Protein AF-A0A285N2H3-F1 (afdb_monomer)

Radius of gyration: 23.55 Å; Cα contacts (8 Å, |Δi|>4): 261; chains: 1; bounding box: 83×42×54 Å

Secondary structure (DSSP, 8-state):
----------------GGG--HHHHHHHHHHHHHHHHHHHHHHHHHHSEEEEEETTTEEETTTT---S-GGG---EEEEEEEEETTTEEEEEEPPEEEETTEEEEE-TT--TT-EEEEESS-TT-S-EEEEEEEEEETTEEEEEEE-HHHHHHTT-

Organism: Natronoarchaeum philippinense (NCBI:txid558529)

Sequence (156 aa):
MTTDDTLSENSANELDIEQLSAEQLETVRDKIETELEKRAQDADLTDSRTTDLVNDQWVNWRELSAHPNLKAVKPWILRVTGLHTKYGVDGEWLDKQQIDGDYHMDVSGLENGDVIKVSGASHANRKHRYYRVTAVGNGRLYHEKISESEAIEAVD

Nearest PDB structures (foldseek):
  4i86-assembly2_B  TM=3.807E-01  e=9.087E-01  Komagataeibacter xylinus
  9fp0-assembly1_A  TM=4.831E-01  e=2.440E+00  Escherichia coli
  9g93-assembly1_A  TM=4.434E-01  e=3.078E+00  Bacillus anthracis str. '34F2 (NMRC)'

pLDDT: mean 83.59, std 13.88, range [38.69, 96.88]

Solvent-accessible sur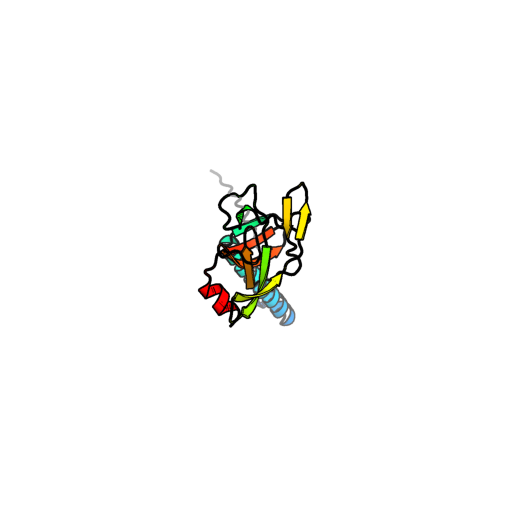face area (backbone atoms only — not comparable to full-atom values): 9074 Å² total; per-residue (Å²): 140,82,87,84,88,79,84,78,75,78,78,73,86,77,78,65,70,90,78,51,50,74,70,54,48,50,53,50,48,53,51,48,52,53,52,50,53,50,50,52,52,53,54,59,52,69,78,35,46,76,43,65,35,50,90,68,33,27,36,68,47,50,83,68,28,55,43,93,53,54,93,71,44,42,66,32,45,29,41,52,72,30,74,25,97,90,71,63,54,33,63,48,72,50,55,76,48,78,56,97,90,42,64,26,34,51,47,78,89,56,49,64,69,42,34,36,40,28,13,16,67,36,85,85,44,87,53,51,38,37,31,34,29,65,39,66,54,95,45,29,41,30,29,43,82,49,50,70,66,60,57,48,66,75,46,110

Foldseek 3Di:
DDDDDDPPDPDDDDDPPVPDDPVRVVVVVVVVVVVVVVVVLVVVLVVWDKFFADVLWKGQCLVVELDPDSVQWPKWKFFFQAQDPPQGTDGDTFDWDADPNGIIGTCPPPAAQTKMWIYTHDPNDPGIWIWGFSHRDPRMTTIDTDDSVVSNVSND

Structure (mmCIF, N/CA/C/O backbone):
data_AF-A0A285N2H3-F1
#
_entry.id   AF-A0A285N2H3-F1
#
loop_
_atom_site.group_PDB
_atom_site.id
_atom_site.type_symbol
_atom_site.label_atom_id
_atom_site.label_alt_id
_atom_site.label_comp_id
_atom_site.label_asym_id
_atom_site.label_entity_id
_atom_site.label_seq_id
_atom_site.pdbx_PDB_ins_code
_atom_site.Cartn_x
_atom_site.Cartn_y
_atom_site.Cartn_z
_atom_site.occupancy
_atom_site.B_iso_or_equiv
_atom_site.auth_seq_id
_atom_site.auth_comp_id
_atom_site.auth_asym_id
_atom_site.auth_atom_id
_atom_site.pdbx_PDB_model_num
ATOM 1 N N . MET A 1 1 ? -58.943 31.005 7.278 1.00 45.72 1 MET A N 1
ATOM 2 C CA . MET A 1 1 ? -59.569 30.065 8.234 1.00 45.72 1 MET A CA 1
ATOM 3 C C . MET A 1 1 ? -59.851 28.811 7.430 1.00 45.72 1 MET A C 1
ATOM 5 O O . MET A 1 1 ? -60.592 28.932 6.471 1.00 45.72 1 MET A O 1
ATOM 9 N N . THR A 1 2 ? -59.204 27.670 7.620 1.00 38.69 2 THR A N 1
ATOM 10 C CA . THR A 1 2 ? -58.602 27.052 8.813 1.00 38.69 2 THR A CA 1
ATOM 11 C C . THR A 1 2 ? -57.381 26.213 8.410 1.00 38.69 2 THR A C 1
ATOM 13 O O . THR A 1 2 ? -57.258 25.801 7.262 1.00 38.69 2 THR A O 1
ATOM 16 N N . THR A 1 3 ? -56.481 26.050 9.373 1.00 53.19 3 THR A N 1
ATOM 17 C CA . THR A 1 3 ? -55.250 25.247 9.400 1.00 53.19 3 THR A CA 1
ATOM 18 C C . THR A 1 3 ? -55.491 23.767 9.113 1.00 53.19 3 THR A C 1
ATOM 20 O O . THR A 1 3 ? -56.522 23.251 9.533 1.00 53.19 3 THR A O 1
ATOM 23 N N . ASP A 1 4 ? -54.509 23.082 8.525 1.00 43.06 4 ASP A N 1
ATOM 24 C CA . ASP A 1 4 ? -53.976 21.885 9.185 1.00 43.06 4 ASP A CA 1
ATOM 25 C C . ASP A 1 4 ? -52.555 21.571 8.701 1.00 43.06 4 ASP A C 1
ATOM 27 O O . ASP A 1 4 ? -52.319 21.207 7.547 1.00 43.06 4 ASP A O 1
ATOM 31 N N . ASP A 1 5 ? -51.618 21.785 9.622 1.00 52.50 5 ASP A N 1
ATOM 32 C CA . ASP A 1 5 ? -50.250 21.290 9.597 1.00 52.50 5 ASP A CA 1
ATOM 33 C C . ASP A 1 5 ? -50.272 19.774 9.798 1.00 52.50 5 ASP A C 1
ATOM 35 O O . ASP A 1 5 ? -50.824 19.272 10.772 1.00 52.50 5 ASP A O 1
ATOM 39 N N . THR A 1 6 ? -49.590 19.035 8.931 1.00 49.50 6 THR A N 1
ATOM 40 C CA . THR A 1 6 ? -49.102 17.691 9.268 1.00 49.50 6 THR A CA 1
ATOM 41 C C . THR A 1 6 ? -47.627 17.609 8.906 1.00 49.50 6 THR A C 1
ATOM 43 O O . THR A 1 6 ? -47.220 17.007 7.915 1.00 49.50 6 THR A O 1
ATOM 46 N N . LEU A 1 7 ? -46.804 18.238 9.747 1.00 46.38 7 LEU A N 1
ATOM 47 C CA . LEU A 1 7 ? -45.419 17.825 9.932 1.00 46.38 7 LEU A CA 1
ATOM 48 C C . LEU A 1 7 ? -45.451 16.473 10.653 1.00 46.38 7 LEU A C 1
ATOM 50 O O . LEU A 1 7 ? -45.506 16.398 11.875 1.00 46.38 7 LEU A O 1
ATOM 54 N N . SER A 1 8 ? -45.472 15.393 9.875 1.00 43.09 8 SER A N 1
ATOM 55 C CA . SER A 1 8 ? -45.113 14.067 10.371 1.00 43.09 8 SER A CA 1
ATOM 56 C C . SER A 1 8 ? -43.606 14.061 10.600 1.00 43.09 8 SER A C 1
ATOM 58 O O . SER A 1 8 ? -42.830 13.725 9.704 1.00 43.09 8 SER A O 1
ATOM 60 N N . GLU A 1 9 ? -43.193 14.477 11.792 1.00 44.62 9 GLU A N 1
ATOM 61 C CA . GLU A 1 9 ? -41.852 14.227 12.301 1.00 44.62 9 GLU A CA 1
ATOM 62 C C . GLU A 1 9 ? -41.646 12.709 12.356 1.00 44.62 9 GLU A C 1
ATOM 64 O O . GLU A 1 9 ? -42.309 11.991 13.102 1.00 44.62 9 GLU A O 1
ATOM 69 N N . ASN A 1 10 ? -40.751 12.202 11.509 1.00 42.00 10 ASN A N 1
ATOM 70 C CA . ASN A 1 10 ? -40.233 10.850 11.653 1.00 42.00 10 ASN A CA 1
ATOM 71 C C . ASN A 1 10 ? -39.504 10.788 12.997 1.00 42.00 10 ASN A C 1
ATOM 73 O O . ASN A 1 10 ? -38.390 11.299 13.111 1.00 42.00 10 ASN A O 1
ATOM 77 N N . SER A 1 11 ? -40.138 10.188 14.005 1.00 42.81 11 SER A N 1
ATOM 78 C CA . SER A 1 11 ? -39.508 9.874 15.282 1.00 42.81 11 SER A CA 1
ATOM 79 C C . SER A 1 11 ? -38.261 9.032 15.025 1.00 42.81 11 SER A C 1
ATOM 81 O O . SER A 1 11 ? -38.340 7.846 14.701 1.00 42.81 11 SER A O 1
ATOM 83 N N . ALA A 1 12 ? -37.095 9.659 15.150 1.00 48.81 12 ALA A N 1
ATOM 84 C CA . ALA A 1 12 ? -35.869 8.937 15.416 1.00 48.81 12 ALA A CA 1
ATOM 85 C C . ALA A 1 12 ? -36.079 8.185 16.739 1.00 48.81 12 ALA A C 1
ATOM 87 O O . ALA A 1 12 ? -36.486 8.792 17.725 1.00 48.81 12 ALA A O 1
ATOM 88 N N . ASN A 1 13 ? -35.872 6.868 16.740 1.00 53.59 13 ASN A N 1
ATOM 89 C CA . ASN A 1 13 ? -35.906 6.042 17.947 1.00 53.59 13 ASN A CA 1
ATOM 90 C C . ASN A 1 13 ? -34.927 6.610 18.992 1.00 53.59 13 ASN A C 1
ATOM 92 O O . ASN A 1 13 ? -33.727 6.344 18.913 1.00 53.59 13 ASN A O 1
ATOM 96 N N . GLU A 1 14 ? -35.420 7.375 19.964 1.00 57.88 14 GLU A N 1
ATOM 97 C CA . GLU A 1 14 ? -34.670 7.696 21.176 1.00 57.88 14 GLU A CA 1
ATOM 98 C C . GLU A 1 14 ? -34.545 6.413 22.005 1.00 57.88 14 GLU A C 1
ATOM 100 O O . GLU A 1 14 ? -35.534 5.831 22.449 1.00 57.88 14 GLU A O 1
ATOM 105 N N . LEU A 1 15 ? -33.315 5.925 22.162 1.00 64.00 15 LEU A N 1
ATOM 106 C CA . LEU A 1 15 ? -33.006 4.862 23.112 1.00 64.00 15 LEU A CA 1
ATOM 107 C C . LEU A 1 15 ? -33.131 5.444 24.523 1.00 64.00 15 LEU A C 1
ATOM 109 O O . LEU A 1 15 ? -32.337 6.304 24.899 1.00 64.00 15 LEU A O 1
ATOM 113 N N . ASP A 1 16 ? -34.105 4.973 25.301 1.00 76.94 16 ASP A N 1
ATOM 114 C CA . ASP A 1 16 ? -34.243 5.343 26.711 1.00 76.94 16 ASP A CA 1
ATOM 115 C C . ASP A 1 16 ? -33.212 4.574 27.554 1.00 76.94 16 ASP A C 1
ATOM 117 O O . ASP A 1 16 ? -33.426 3.437 27.984 1.00 76.94 16 ASP A O 1
ATOM 121 N N . ILE A 1 17 ? -32.037 5.188 27.716 1.00 66.94 17 ILE A N 1
ATOM 122 C CA . ILE A 1 17 ? -30.847 4.597 28.346 1.00 66.94 17 ILE A CA 1
ATOM 123 C C . ILE A 1 17 ? -31.125 4.190 29.802 1.00 66.94 17 ILE A C 1
ATOM 125 O O . ILE A 1 17 ? -30.538 3.222 30.285 1.00 66.94 17 ILE A O 1
ATOM 129 N N . GLU A 1 18 ? -32.046 4.873 30.490 1.00 72.81 18 GLU A N 1
ATOM 130 C CA . GLU A 1 18 ? -32.373 4.609 31.897 1.00 72.81 18 GLU A CA 1
ATOM 131 C C . GLU A 1 18 ? -33.131 3.286 32.106 1.00 72.81 18 GLU A C 1
ATOM 133 O O . GLU A 1 18 ? -33.153 2.757 33.218 1.00 72.81 18 GLU A O 1
ATOM 138 N N . GLN A 1 19 ? -33.719 2.719 31.046 1.00 76.88 19 GLN A N 1
ATOM 139 C CA . GLN A 1 19 ? -34.472 1.460 31.096 1.00 76.88 19 GLN A CA 1
ATOM 140 C C . GLN A 1 19 ? -33.661 0.236 30.651 1.00 76.88 19 GLN A C 1
ATOM 142 O O . GLN A 1 19 ? -34.160 -0.892 30.712 1.00 76.88 19 GLN A O 1
ATOM 147 N N . LEU A 1 20 ? -32.425 0.433 30.187 1.00 78.31 20 LEU A N 1
ATOM 148 C CA . LEU A 1 20 ? -31.584 -0.651 29.694 1.00 78.31 20 LEU A CA 1
ATOM 149 C C . LEU A 1 20 ? -30.947 -1.427 30.852 1.00 78.31 20 LEU A C 1
ATOM 151 O O . LEU A 1 20 ? -30.440 -0.859 31.820 1.00 78.31 20 LEU A O 1
ATOM 155 N N . SER A 1 21 ? -30.937 -2.755 30.736 1.00 85.44 21 SER A N 1
ATOM 156 C CA . SER A 1 21 ? -30.174 -3.610 31.644 1.00 85.44 21 SER A CA 1
ATOM 157 C C . SER A 1 21 ? -28.666 -3.403 31.454 1.00 85.44 21 SER A C 1
ATOM 159 O O . SER A 1 21 ? -28.216 -2.930 30.410 1.00 85.44 21 SER A O 1
ATOM 161 N N . ALA A 1 22 ? -27.860 -3.811 32.438 1.00 81.81 22 ALA A N 1
ATOM 162 C CA . ALA A 1 22 ? -26.399 -3.731 32.342 1.00 81.81 22 ALA A CA 1
ATOM 163 C C . ALA A 1 22 ? -25.841 -4.439 31.088 1.00 81.81 22 ALA A C 1
ATOM 165 O O . ALA A 1 22 ? -24.963 -3.902 30.424 1.00 81.81 22 ALA A O 1
ATOM 166 N N . GLU A 1 23 ? -26.409 -5.590 30.719 1.00 83.62 23 GLU A N 1
ATOM 167 C CA . GLU A 1 23 ? -26.030 -6.361 29.523 1.00 83.62 23 GLU A CA 1
ATOM 168 C C . GLU A 1 23 ? -26.417 -5.643 28.216 1.00 83.62 23 GLU A C 1
ATOM 170 O O . GLU A 1 23 ? -25.679 -5.653 27.229 1.00 83.62 23 GLU A O 1
ATOM 175 N N . GLN A 1 24 ? -27.568 -4.962 28.204 1.00 82.38 24 GLN A N 1
ATOM 176 C CA . GLN A 1 24 ? -27.987 -4.154 27.058 1.00 82.38 24 GLN A CA 1
ATOM 177 C C . GLN A 1 24 ? -27.126 -2.896 26.913 1.00 82.38 24 GLN A C 1
ATOM 179 O O . GLN A 1 24 ? -26.795 -2.523 25.790 1.00 82.38 24 GLN A O 1
ATOM 184 N N . LEU A 1 25 ? -26.739 -2.265 28.025 1.00 85.06 25 LEU A N 1
ATOM 185 C CA . LEU A 1 25 ? -25.818 -1.127 28.034 1.00 85.06 25 LEU A CA 1
ATOM 186 C C . LEU A 1 25 ? -24.429 -1.521 27.529 1.00 85.06 25 LEU A C 1
ATOM 188 O O . LEU A 1 25 ? -23.854 -0.785 26.734 1.00 85.06 25 LEU A O 1
ATOM 192 N N . GLU A 1 26 ? -23.921 -2.686 27.934 1.00 84.56 26 GLU A N 1
ATOM 193 C CA . GLU A 1 26 ? -22.665 -3.250 27.423 1.00 84.56 26 GLU A CA 1
ATOM 194 C C . GLU A 1 26 ? -22.754 -3.502 25.912 1.00 84.56 26 GLU A C 1
ATOM 196 O O . GLU A 1 26 ? -21.944 -2.990 25.148 1.00 84.56 26 GLU A O 1
ATOM 201 N N . THR A 1 27 ? -23.836 -4.132 25.446 1.00 86.06 27 THR A N 1
ATOM 202 C CA . THR A 1 27 ? -24.068 -4.348 24.007 1.00 86.06 27 THR A CA 1
ATOM 203 C C . THR A 1 27 ? -24.151 -3.036 23.214 1.00 86.06 27 THR A C 1
ATOM 205 O O . THR A 1 27 ? -23.670 -2.948 22.083 1.00 86.06 27 THR A O 1
ATOM 208 N N . VAL A 1 28 ? -24.822 -2.014 23.756 1.00 85.19 28 VAL A N 1
ATOM 209 C CA . VAL A 1 28 ? -24.933 -0.696 23.112 1.00 85.19 28 VAL A CA 1
ATOM 210 C C . VAL A 1 28 ? -23.573 -0.006 23.084 1.00 85.19 28 VAL A C 1
ATOM 212 O O . VAL A 1 28 ? -23.218 0.569 22.057 1.00 85.19 28 VAL A O 1
ATOM 215 N N . ARG A 1 29 ? -22.798 -0.102 24.167 1.00 86.25 29 ARG A N 1
ATOM 216 C CA . ARG A 1 29 ? -21.433 0.416 24.236 1.00 86.25 29 ARG A CA 1
ATOM 217 C C . ARG A 1 29 ? -20.539 -0.230 23.181 1.00 86.25 29 ARG A C 1
ATOM 219 O O . ARG A 1 29 ? -19.943 0.509 22.406 1.00 86.25 29 ARG A O 1
ATOM 226 N N . ASP A 1 30 ? -20.514 -1.556 23.088 1.00 87.44 30 ASP A N 1
ATOM 227 C CA . ASP A 1 30 ? -19.688 -2.279 22.111 1.00 87.44 30 ASP A CA 1
ATOM 228 C C . ASP A 1 30 ? -20.046 -1.889 20.671 1.00 87.44 30 ASP A C 1
ATOM 230 O O . ASP A 1 30 ? -19.175 -1.687 19.824 1.00 87.44 30 ASP A O 1
ATOM 234 N N . LYS A 1 31 ? -21.344 -1.718 20.385 1.00 86.38 31 LYS A N 1
ATOM 235 C CA . LYS A 1 31 ? -21.816 -1.233 19.079 1.00 86.38 31 LYS A CA 1
ATOM 236 C C . LYS A 1 31 ? -21.371 0.197 18.793 1.00 86.38 31 LYS A C 1
ATOM 238 O O . LYS A 1 31 ? -21.019 0.489 17.655 1.00 86.38 31 LYS A O 1
ATOM 243 N N . ILE A 1 32 ? -21.416 1.080 19.791 1.00 85.56 32 ILE A N 1
ATOM 244 C CA . ILE A 1 32 ? -20.940 2.461 19.657 1.00 85.56 32 ILE A CA 1
ATOM 245 C C . ILE A 1 32 ? -19.430 2.472 19.424 1.00 85.56 32 ILE A C 1
ATOM 247 O O . ILE A 1 32 ? -18.990 3.152 18.506 1.00 85.56 32 ILE A O 1
ATOM 251 N N . GLU A 1 33 ? -18.652 1.719 20.205 1.00 87.12 33 GLU A N 1
ATOM 252 C CA . GLU A 1 33 ? -17.198 1.608 20.036 1.00 87.12 33 GLU A CA 1
ATOM 253 C C . GLU A 1 33 ? -16.861 1.087 18.629 1.00 87.12 33 GLU A C 1
ATOM 255 O O . GLU A 1 33 ? -16.139 1.758 17.896 1.00 87.12 33 GLU A O 1
ATOM 260 N N . THR A 1 34 ? -17.506 0.004 18.183 1.00 83.56 34 THR A N 1
ATOM 261 C CA . THR A 1 34 ? -17.337 -0.545 16.823 1.00 83.56 34 THR A CA 1
ATOM 262 C C . THR A 1 34 ? -17.687 0.475 15.729 1.00 83.56 34 THR A C 1
ATOM 264 O O . THR A 1 34 ? -16.978 0.611 14.734 1.00 83.56 34 THR A O 1
ATOM 267 N N . GLU A 1 35 ? -18.796 1.203 15.877 1.00 81.50 35 GLU A N 1
ATOM 268 C CA . GLU A 1 35 ? -19.222 2.217 14.903 1.00 81.50 35 GLU A CA 1
ATOM 269 C C . GLU A 1 35 ? -18.284 3.435 14.900 1.00 81.50 35 GLU A C 1
ATOM 271 O O . GLU A 1 35 ? -18.029 4.011 13.842 1.00 81.50 35 GLU A O 1
ATOM 276 N N . LEU A 1 36 ? -17.746 3.831 16.057 1.00 82.06 36 LEU A N 1
ATOM 277 C CA . LEU A 1 36 ? -16.754 4.901 16.160 1.00 82.06 36 LEU A CA 1
ATOM 278 C C . LEU A 1 36 ? -15.426 4.499 15.515 1.00 82.06 36 LEU A C 1
ATOM 280 O O . LEU A 1 36 ? -14.875 5.291 14.752 1.00 82.06 36 LEU A O 1
ATOM 284 N N . GLU A 1 37 ? -14.944 3.282 15.766 1.00 78.19 37 GLU A N 1
ATOM 285 C CA . GLU A 1 37 ? -13.752 2.726 15.114 1.00 78.19 37 GLU A CA 1
ATOM 286 C C . GLU A 1 37 ? -13.923 2.684 13.597 1.00 78.19 37 GLU A C 1
ATOM 288 O O . GLU A 1 37 ? -13.060 3.155 12.856 1.00 78.19 37 GLU A O 1
ATOM 293 N N . LYS A 1 38 ? -15.082 2.215 13.124 1.00 72.50 38 LYS A N 1
ATOM 294 C CA . LYS A 1 38 ? -15.408 2.199 11.698 1.00 72.50 38 LYS A CA 1
ATOM 295 C C . LYS A 1 38 ? -15.403 3.601 11.090 1.00 72.50 38 LYS A C 1
ATOM 297 O O . LYS A 1 38 ? -14.847 3.796 10.017 1.00 72.50 38 LYS A O 1
ATOM 302 N N . ARG A 1 39 ? -15.990 4.593 11.768 1.00 72.50 39 ARG A N 1
ATOM 303 C CA . ARG A 1 39 ? -15.992 5.988 11.293 1.00 72.50 39 ARG A CA 1
ATOM 304 C C . ARG A 1 39 ? -14.599 6.601 11.264 1.00 72.50 39 ARG A C 1
ATOM 306 O O . ARG A 1 39 ? -14.315 7.373 10.354 1.00 72.50 39 ARG A O 1
ATOM 313 N N . ALA A 1 40 ? -13.759 6.287 12.248 1.00 68.69 40 ALA A N 1
ATOM 314 C CA . ALA A 1 40 ? -12.365 6.717 12.254 1.00 68.69 40 ALA A CA 1
ATOM 315 C C . ALA A 1 40 ? -11.611 6.109 11.063 1.00 68.69 40 ALA A C 1
ATOM 317 O O . ALA A 1 40 ? -10.982 6.839 10.303 1.00 68.69 40 ALA A O 1
ATOM 318 N N . GLN A 1 41 ? -11.779 4.804 10.829 1.00 69.38 41 GLN A N 1
ATOM 319 C CA . GLN A 1 41 ? -11.211 4.125 9.668 1.00 69.38 41 GLN A CA 1
ATOM 320 C C . GLN A 1 41 ? -11.710 4.735 8.349 1.00 69.38 41 GLN A C 1
ATOM 322 O O . GLN A 1 41 ? -10.907 5.039 7.474 1.00 69.38 41 GLN A O 1
ATOM 327 N N . ASP A 1 42 ? -13.015 4.967 8.199 1.00 68.38 42 ASP A N 1
ATOM 328 C CA . ASP A 1 42 ? -13.589 5.577 6.995 1.00 68.38 42 ASP A CA 1
ATOM 329 C C . ASP A 1 42 ? -13.026 6.989 6.742 1.00 68.38 42 ASP A C 1
ATOM 331 O O . ASP A 1 42 ? -12.778 7.348 5.588 1.00 68.38 42 ASP A O 1
ATOM 335 N N . ALA A 1 43 ? -12.778 7.769 7.803 1.00 62.72 43 ALA A N 1
ATOM 336 C CA . ALA A 1 43 ? -12.153 9.087 7.712 1.00 62.72 43 ALA A CA 1
AT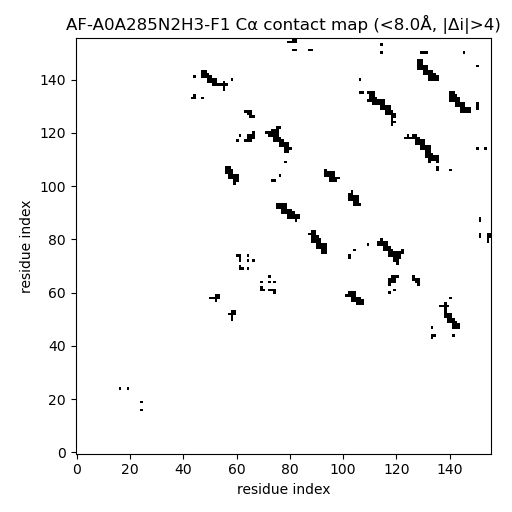OM 337 C C . ALA A 1 43 ? -10.696 9.005 7.212 1.00 62.72 43 ALA A C 1
ATOM 339 O O . ALA A 1 43 ? -10.323 9.728 6.284 1.00 62.72 43 ALA A O 1
ATOM 340 N N . ASP A 1 44 ? -9.899 8.074 7.740 1.00 64.50 44 ASP A N 1
ATOM 341 C CA . ASP A 1 44 ? -8.519 7.842 7.284 1.00 64.50 44 ASP A CA 1
ATOM 342 C C . ASP A 1 44 ? -8.471 7.364 5.817 1.00 64.50 44 ASP A C 1
ATOM 344 O O . ASP A 1 44 ? -7.567 7.703 5.039 1.00 64.50 44 ASP A O 1
ATOM 348 N N . LEU A 1 45 ? -9.482 6.601 5.388 1.00 72.25 45 LEU A N 1
ATOM 349 C CA . LEU A 1 45 ? -9.609 6.147 4.004 1.00 72.25 45 LEU A CA 1
ATOM 350 C C . LEU A 1 45 ? -10.029 7.266 3.043 1.00 72.25 45 LEU A C 1
ATOM 352 O O . LEU A 1 45 ? -9.647 7.204 1.872 1.00 72.25 45 LEU A O 1
ATOM 356 N N . THR A 1 46 ? -10.769 8.287 3.492 1.00 65.25 46 THR A N 1
ATOM 357 C CA . THR A 1 46 ? -11.145 9.426 2.631 1.00 65.25 46 THR A CA 1
ATOM 358 C C . THR A 1 46 ? -9.956 10.263 2.167 1.00 65.25 46 THR A C 1
ATOM 360 O O . THR A 1 46 ? -9.990 10.774 1.046 1.00 65.25 46 THR A O 1
ATOM 363 N N . ASP A 1 47 ? -8.900 10.358 2.974 1.00 65.69 47 ASP A N 1
ATOM 364 C CA . ASP A 1 47 ? -7.678 11.091 2.614 1.00 65.69 47 ASP A CA 1
ATOM 365 C C . ASP A 1 47 ? -6.656 10.214 1.866 1.00 65.69 47 ASP A C 1
ATOM 367 O O . ASP A 1 47 ? -5.702 10.711 1.254 1.00 65.69 47 ASP A O 1
ATOM 371 N N . SER A 1 48 ? -6.878 8.897 1.857 1.00 78.75 48 SER A N 1
ATOM 372 C CA . SER A 1 48 ? -6.019 7.925 1.188 1.00 78.75 48 SER A CA 1
ATOM 373 C C . SER A 1 48 ? -6.229 7.912 -0.328 1.00 78.75 48 SER A C 1
ATOM 375 O O . SER A 1 48 ? -7.328 8.080 -0.863 1.00 78.75 48 SER A O 1
ATOM 377 N N . ARG A 1 49 ? -5.151 7.641 -1.068 1.00 87.31 49 ARG A N 1
ATOM 378 C CA . ARG A 1 49 ? -5.249 7.338 -2.500 1.00 87.31 49 ARG A CA 1
ATOM 379 C C . ARG A 1 49 ? -5.749 5.913 -2.673 1.00 87.31 49 ARG A C 1
ATOM 381 O O . ARG A 1 49 ? -5.486 5.048 -1.845 1.00 87.31 49 ARG A O 1
ATOM 388 N N . THR A 1 50 ? -6.430 5.661 -3.785 1.00 90.88 50 THR A N 1
ATOM 389 C CA . THR A 1 50 ? -6.954 4.332 -4.107 1.00 90.88 50 THR A CA 1
ATOM 390 C C . THR A 1 50 ? -6.403 3.822 -5.426 1.00 90.88 50 THR A C 1
ATOM 392 O O . THR A 1 50 ? -6.098 4.599 -6.333 1.00 90.88 50 THR A O 1
ATOM 395 N N . THR A 1 51 ? -6.268 2.503 -5.510 1.00 91.38 51 THR A N 1
ATOM 396 C CA . THR A 1 51 ? -5.976 1.779 -6.745 1.00 91.38 51 THR A CA 1
ATOM 397 C C . T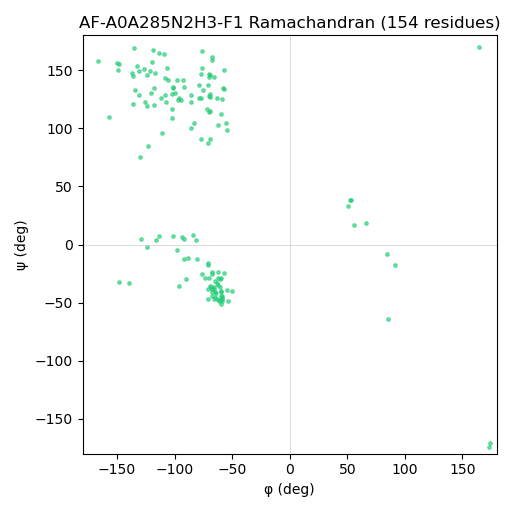HR A 1 51 ? -6.909 0.580 -6.827 1.00 91.38 51 THR A C 1
ATOM 399 O O . THR A 1 51 ? -7.052 -0.150 -5.846 1.00 91.38 51 THR A O 1
ATOM 402 N N . ASP A 1 52 ? -7.536 0.374 -7.981 1.00 93.44 52 ASP A N 1
ATOM 403 C CA . ASP A 1 52 ? -8.454 -0.746 -8.174 1.00 93.44 52 ASP A CA 1
ATOM 404 C C . ASP A 1 52 ? -7.704 -2.088 -8.215 1.00 93.44 52 ASP A C 1
ATOM 406 O O . ASP A 1 52 ? -6.587 -2.194 -8.738 1.00 93.44 52 ASP A O 1
ATOM 410 N N . LEU A 1 53 ? -8.345 -3.115 -7.658 1.00 93.81 53 LEU A N 1
ATOM 411 C CA . LEU A 1 53 ? -7.893 -4.499 -7.702 1.00 93.81 53 LEU A CA 1
ATOM 412 C C . LEU A 1 53 ? -8.512 -5.219 -8.898 1.00 93.81 53 LEU A C 1
ATOM 414 O O . LEU A 1 53 ? -9.694 -5.082 -9.207 1.00 93.81 53 LEU A O 1
ATOM 418 N N . VAL A 1 54 ? -7.713 -6.066 -9.530 1.00 93.50 54 VAL A N 1
ATOM 419 C CA . VAL A 1 54 ? -8.160 -7.069 -10.491 1.00 93.50 54 VAL A CA 1
ATOM 420 C C . VAL A 1 54 ? -8.368 -8.375 -9.730 1.00 93.50 54 VAL A C 1
ATOM 422 O O . VAL A 1 54 ? -7.457 -8.854 -9.052 1.00 93.50 54 VAL A O 1
ATOM 425 N N . ASN A 1 55 ? -9.572 -8.946 -9.833 1.00 91.50 55 ASN A N 1
ATOM 426 C CA . ASN A 1 55 ? -9.987 -10.148 -9.096 1.00 91.50 55 ASN A CA 1
ATOM 427 C C . ASN A 1 55 ? -9.759 -10.038 -7.574 1.00 91.50 55 ASN A C 1
ATOM 429 O O . ASN A 1 55 ? -9.301 -10.997 -6.962 1.00 91.50 55 ASN A O 1
ATOM 433 N N . ASP A 1 56 ? -10.001 -8.857 -6.993 1.00 91.56 56 ASP A N 1
ATOM 434 C CA . ASP A 1 56 ? -9.851 -8.571 -5.553 1.00 91.56 56 ASP A CA 1
ATOM 435 C C . ASP A 1 56 ? -8.461 -8.869 -4.953 1.00 91.56 56 ASP A C 1
ATOM 437 O O . ASP A 1 56 ? -8.305 -8.927 -3.737 1.00 91.56 56 ASP A O 1
ATOM 441 N N . GLN A 1 57 ? -7.435 -9.029 -5.794 1.00 94.56 57 GLN A N 1
ATOM 442 C CA . GLN A 1 57 ? -6.117 -9.512 -5.367 1.00 94.56 57 GLN A CA 1
ATOM 443 C C . GLN A 1 57 ? -4.957 -8.779 -6.046 1.00 94.56 57 GLN A C 1
ATOM 445 O O . GLN A 1 57 ? -3.899 -8.592 -5.452 1.00 94.56 57 GLN A O 1
ATOM 450 N N . TRP A 1 58 ? -5.128 -8.360 -7.299 1.00 95.19 58 TRP A N 1
ATOM 451 C CA . TRP A 1 58 ? -4.011 -7.950 -8.144 1.00 95.19 58 TRP A CA 1
ATOM 452 C C . TRP A 1 58 ? -4.041 -6.454 -8.435 1.00 95.19 58 TRP A C 1
ATOM 454 O O . TRP A 1 58 ? -5.008 -5.947 -8.992 1.00 95.19 58 TRP A O 1
ATOM 464 N N . VAL A 1 59 ? -2.953 -5.742 -8.151 1.00 94.12 59 VAL A N 1
ATOM 465 C CA . VAL A 1 59 ? -2.829 -4.310 -8.483 1.00 94.12 59 VAL A CA 1
ATOM 466 C C . VAL A 1 59 ? -1.973 -4.114 -9.728 1.00 94.12 59 VAL A C 1
ATOM 468 O O . VAL A 1 59 ? -0.886 -4.685 -9.840 1.00 94.12 59 VAL A O 1
ATOM 471 N N . ASN A 1 60 ? -2.411 -3.243 -10.642 1.00 91.19 60 ASN A N 1
ATOM 472 C CA . ASN A 1 60 ? -1.560 -2.730 -11.715 1.00 91.19 60 ASN A CA 1
ATOM 473 C C . ASN A 1 60 ? -0.716 -1.550 -11.206 1.00 91.19 60 ASN A C 1
ATOM 475 O O . ASN A 1 60 ? -1.184 -0.425 -11.052 1.00 91.19 60 ASN A O 1
ATOM 479 N N . TRP A 1 61 ? 0.571 -1.792 -10.971 1.00 86.06 61 TRP A N 1
ATOM 480 C CA . TRP A 1 61 ? 1.471 -0.819 -10.335 1.00 86.06 61 TRP A CA 1
ATOM 481 C C . TRP A 1 61 ? 2.076 0.208 -11.289 1.00 86.06 61 TRP A C 1
ATOM 483 O O . TRP A 1 61 ? 2.982 0.957 -10.905 1.00 86.06 61 TRP A O 1
ATOM 493 N N . ARG A 1 62 ? 1.627 0.240 -12.548 1.00 85.19 62 ARG A N 1
ATOM 494 C CA . ARG A 1 62 ? 2.178 1.134 -13.569 1.00 85.19 62 ARG A CA 1
ATOM 495 C C . ARG A 1 62 ? 2.177 2.586 -13.092 1.00 85.19 62 ARG A C 1
ATOM 497 O O . ARG A 1 62 ? 3.217 3.233 -13.158 1.00 85.19 62 ARG A O 1
ATOM 504 N N . GLU A 1 63 ? 1.059 3.074 -12.568 1.00 82.69 63 GLU A N 1
ATOM 505 C CA . GLU A 1 63 ? 0.884 4.485 -12.184 1.00 82.69 63 GLU A CA 1
ATOM 506 C C . GLU A 1 63 ? 1.595 4.858 -10.874 1.00 82.69 63 GLU A C 1
ATOM 508 O O . GLU A 1 63 ? 2.024 5.998 -10.673 1.00 82.69 63 GLU A O 1
ATOM 513 N N . LEU A 1 64 ? 1.807 3.869 -10.007 1.00 86.12 64 LEU A N 1
ATOM 514 C CA . LEU A 1 64 ? 2.528 4.023 -8.742 1.00 86.12 64 LEU A CA 1
ATOM 515 C C . LEU A 1 64 ? 4.051 4.008 -8.947 1.00 86.12 64 LEU A C 1
ATOM 517 O O . LEU A 1 64 ? 4.827 4.422 -8.086 1.00 86.12 64 LEU A O 1
ATOM 521 N N . SER A 1 65 ? 4.506 3.611 -10.132 1.00 85.62 65 SER A N 1
ATOM 522 C CA . SER A 1 65 ? 5.917 3.565 -10.477 1.00 85.62 65 SER A CA 1
ATOM 523 C C . SER A 1 65 ? 6.573 4.944 -10.621 1.00 85.62 65 SER A C 1
ATOM 525 O O . SER A 1 65 ? 6.001 5.896 -11.149 1.00 85.62 65 SER A O 1
ATOM 527 N N . ALA A 1 66 ? 7.850 5.034 -10.241 1.00 83.12 66 ALA A N 1
ATOM 528 C CA . ALA A 1 66 ? 8.714 6.181 -10.542 1.00 83.12 66 ALA A CA 1
ATOM 529 C C . ALA A 1 66 ? 9.318 6.157 -11.964 1.00 83.12 66 ALA A C 1
ATOM 531 O O . ALA A 1 66 ? 10.177 6.985 -12.284 1.00 83.12 66 ALA A O 1
ATOM 532 N N . HIS A 1 67 ? 8.955 5.183 -12.803 1.00 83.44 67 HIS A N 1
ATOM 533 C CA . HIS A 1 67 ? 9.550 5.036 -14.129 1.00 83.44 67 HIS A CA 1
ATOM 534 C C . HIS A 1 67 ? 9.094 6.155 -15.086 1.00 83.44 67 HIS A C 1
ATOM 536 O O . HIS A 1 67 ? 7.903 6.450 -15.150 1.00 83.44 67 HIS A O 1
ATOM 542 N N . PRO A 1 68 ? 9.995 6.743 -15.894 1.00 82.25 68 PRO A N 1
ATOM 543 C CA . PRO A 1 68 ? 9.629 7.824 -16.813 1.00 82.25 68 PRO A CA 1
ATOM 544 C C . PRO A 1 68 ? 8.753 7.361 -17.986 1.00 82.25 68 PRO A C 1
ATOM 546 O O . PRO A 1 68 ? 7.970 8.142 -18.513 1.00 82.25 68 PRO A O 1
ATOM 549 N N . ASN A 1 69 ? 8.878 6.099 -18.410 1.00 86.25 69 ASN A N 1
ATOM 550 C CA . ASN A 1 69 ? 8.058 5.523 -19.476 1.00 86.25 69 ASN A CA 1
ATOM 551 C C . ASN A 1 69 ? 7.102 4.476 -18.899 1.00 86.25 69 ASN A C 1
ATOM 553 O O . ASN A 1 69 ? 7.489 3.318 -18.738 1.00 86.25 69 ASN A O 1
ATOM 557 N N . LEU A 1 70 ? 5.863 4.878 -18.613 1.00 83.12 70 LEU A N 1
ATOM 558 C CA . LEU A 1 70 ? 4.853 4.007 -18.007 1.00 83.12 70 LEU A CA 1
ATOM 559 C C . LEU A 1 70 ? 4.483 2.801 -18.888 1.00 83.12 70 LEU A C 1
ATOM 561 O O . LEU A 1 70 ? 4.197 1.724 -18.371 1.00 83.12 70 LEU A O 1
ATOM 565 N N . LYS A 1 71 ? 4.592 2.918 -20.217 1.00 82.06 71 LYS A N 1
ATOM 566 C CA . LYS A 1 71 ? 4.309 1.810 -21.150 1.00 82.06 71 LYS A CA 1
ATOM 567 C C . LYS A 1 71 ? 5.319 0.665 -21.046 1.00 82.06 71 LYS A C 1
ATOM 569 O O . LYS A 1 71 ? 4.993 -0.467 -21.370 1.00 82.06 71 LYS A O 1
ATOM 574 N N . ALA A 1 72 ? 6.537 0.961 -20.596 1.00 80.81 72 ALA A N 1
ATOM 575 C CA . ALA A 1 72 ? 7.609 -0.018 -20.426 1.00 80.81 72 ALA A CA 1
ATOM 576 C C . ALA A 1 72 ? 7.801 -0.455 -18.963 1.00 80.81 72 ALA A C 1
ATOM 578 O O . ALA A 1 72 ? 8.776 -1.143 -18.659 1.00 80.81 72 ALA A O 1
ATOM 579 N N . VAL A 1 73 ? 6.912 -0.034 -18.054 1.00 83.69 73 VAL A N 1
ATOM 580 C CA . VAL A 1 73 ? 7.023 -0.359 -16.630 1.00 83.69 73 VAL A CA 1
ATOM 581 C C . VAL A 1 73 ? 6.918 -1.862 -16.422 1.00 83.69 73 VAL A C 1
ATOM 583 O O . VAL A 1 73 ? 5.957 -2.510 -16.831 1.00 83.69 73 VAL A O 1
ATOM 586 N N . LYS A 1 74 ? 7.928 -2.398 -15.742 1.00 86.00 74 LYS A N 1
ATOM 587 C CA . LYS A 1 74 ? 7.937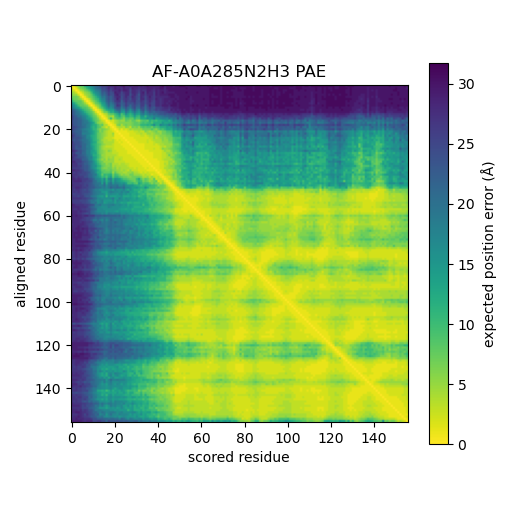 -3.748 -15.190 1.00 86.00 74 LYS A CA 1
ATOM 588 C C . LYS A 1 74 ? 8.200 -3.575 -13.704 1.00 86.00 74 LYS A C 1
ATOM 590 O O . LYS A 1 74 ? 9.367 -3.570 -13.304 1.00 86.00 74 LYS A O 1
ATOM 595 N N . PRO A 1 75 ? 7.144 -3.328 -12.914 1.00 85.81 75 PRO A N 1
ATOM 596 C CA . PRO A 1 75 ? 7.337 -2.952 -11.537 1.00 85.81 75 PRO A CA 1
ATOM 597 C C . PRO A 1 75 ? 7.920 -4.129 -10.752 1.00 85.81 75 PRO A C 1
ATOM 599 O O . PRO A 1 75 ? 7.845 -5.282 -11.190 1.00 85.81 75 PRO A O 1
ATOM 602 N N . TRP A 1 76 ? 8.535 -3.798 -9.627 1.00 90.81 76 TRP A N 1
ATOM 603 C CA . TRP A 1 76 ? 9.024 -4.703 -8.595 1.00 90.81 76 TRP A CA 1
ATOM 604 C C . TRP A 1 76 ? 8.619 -4.094 -7.264 1.00 90.81 76 TRP A C 1
ATOM 606 O O . TRP A 1 76 ? 8.978 -2.941 -7.002 1.00 90.81 76 TRP A O 1
ATOM 616 N N . ILE A 1 77 ? 7.844 -4.836 -6.479 1.00 93.62 77 ILE A N 1
ATOM 617 C CA . ILE A 1 77 ? 7.250 -4.340 -5.240 1.00 93.62 77 ILE A CA 1
ATOM 618 C C . ILE A 1 77 ? 7.784 -5.169 -4.087 1.00 93.62 77 ILE A C 1
ATOM 620 O O . ILE A 1 77 ? 7.635 -6.387 -4.084 1.00 93.62 77 ILE A O 1
ATOM 624 N N . LEU A 1 78 ? 8.441 -4.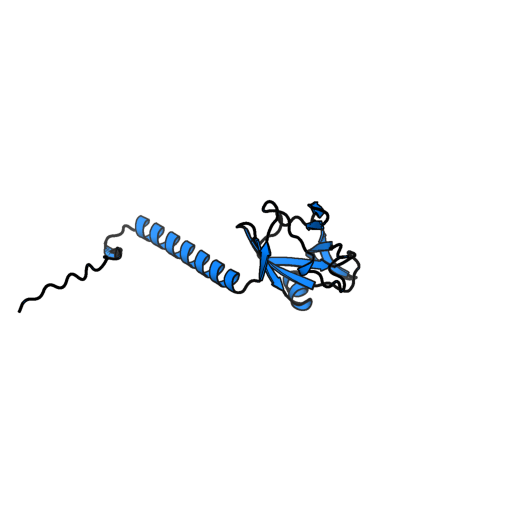495 -3.154 1.00 95.31 78 LEU A N 1
ATOM 625 C CA . LEU A 1 78 ? 8.959 -5.084 -1.929 1.00 95.31 78 LEU A CA 1
ATOM 626 C C . LEU A 1 78 ? 8.078 -4.609 -0.778 1.00 95.31 78 LEU A C 1
ATOM 628 O O . LEU A 1 78 ? 7.979 -3.398 -0.577 1.00 95.31 78 LEU A O 1
ATOM 632 N N . ARG A 1 79 ? 7.475 -5.526 -0.028 1.00 96.44 79 ARG A N 1
ATOM 633 C CA . ARG A 1 79 ? 6.965 -5.240 1.312 1.00 96.44 79 ARG A CA 1
ATOM 634 C C . ARG A 1 79 ? 8.166 -5.086 2.232 1.00 96.44 79 ARG A C 1
ATOM 636 O O . ARG A 1 79 ? 8.952 -6.014 2.373 1.00 96.44 79 ARG A O 1
ATOM 643 N N . VAL A 1 80 ? 8.343 -3.902 2.793 1.00 95.88 80 VAL A N 1
ATOM 644 C CA . VAL A 1 80 ? 9.467 -3.572 3.662 1.00 95.88 80 VAL A CA 1
ATOM 645 C C . VAL A 1 80 ? 9.220 -4.178 5.038 1.00 95.88 80 VAL A C 1
ATOM 647 O O . VAL A 1 80 ? 8.176 -3.937 5.633 1.00 95.88 80 VAL A O 1
ATOM 650 N N . THR A 1 81 ? 10.181 -4.953 5.537 1.00 94.75 81 THR A N 1
ATOM 651 C CA . THR A 1 81 ? 10.081 -5.645 6.836 1.00 94.75 81 TH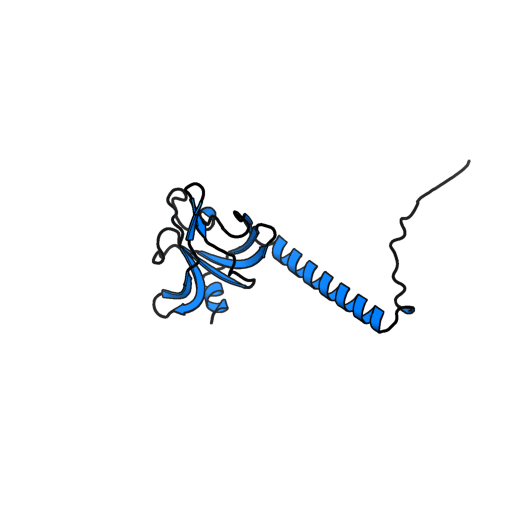R A CA 1
ATOM 652 C C . THR A 1 81 ? 11.230 -5.308 7.784 1.00 94.75 81 THR A C 1
ATOM 654 O O . THR A 1 81 ? 11.268 -5.815 8.901 1.00 94.75 81 THR A O 1
ATOM 657 N N . GLY A 1 82 ? 12.196 -4.494 7.349 1.00 93.31 82 GLY A N 1
ATOM 658 C CA . GLY A 1 82 ? 13.326 -4.083 8.176 1.00 93.31 82 GLY A CA 1
ATOM 659 C C . GLY A 1 82 ? 14.368 -3.275 7.411 1.00 93.31 82 GLY A C 1
ATOM 660 O O . GLY A 1 82 ? 14.174 -2.892 6.253 1.00 93.31 82 GLY A O 1
ATOM 661 N N . LEU A 1 83 ? 15.509 -3.034 8.057 1.00 91.69 83 LEU A N 1
ATOM 662 C CA . LEU A 1 83 ? 16.616 -2.261 7.496 1.00 91.69 83 LEU A CA 1
ATOM 663 C C . LEU A 1 83 ? 17.716 -3.147 6.910 1.00 91.69 83 LEU A C 1
ATOM 665 O O . LEU A 1 83 ? 18.109 -4.162 7.483 1.00 91.69 83 LEU A O 1
ATOM 669 N N . HIS A 1 84 ? 18.286 -2.705 5.787 1.00 88.94 84 HIS A N 1
ATOM 670 C CA . HIS A 1 84 ? 19.422 -3.368 5.153 1.00 88.94 84 HIS A CA 1
ATOM 671 C C . HIS A 1 84 ? 20.596 -2.400 4.981 1.00 88.94 84 HIS A C 1
ATOM 673 O O . HIS A 1 84 ? 20.550 -1.471 4.176 1.00 88.94 84 HIS A O 1
ATOM 679 N N . THR A 1 85 ? 21.732 -2.711 5.608 1.00 84.94 85 THR A N 1
ATOM 680 C CA . THR A 1 85 ? 22.948 -1.865 5.640 1.00 84.94 85 THR A CA 1
ATOM 681 C C . THR A 1 85 ? 23.425 -1.358 4.271 1.00 84.94 85 THR A C 1
ATOM 683 O O . THR A 1 85 ? 23.844 -0.214 4.136 1.00 84.94 85 THR A O 1
ATOM 686 N N . LYS A 1 86 ? 23.364 -2.202 3.233 1.00 83.19 86 LYS A N 1
ATOM 687 C CA . LYS A 1 86 ? 23.759 -1.848 1.855 1.00 83.19 86 LYS A CA 1
ATOM 688 C C . LYS A 1 86 ? 22.644 -1.273 0.967 1.00 83.19 86 LYS A C 1
ATOM 690 O O . LYS A 1 86 ? 22.950 -0.539 0.029 1.00 83.19 86 LYS A O 1
ATOM 695 N N . TYR A 1 87 ? 21.387 -1.651 1.190 1.00 80.44 87 TYR A N 1
ATOM 696 C CA . TYR A 1 87 ? 20.283 -1.411 0.246 1.00 80.44 87 TYR A CA 1
ATOM 697 C C . TYR A 1 87 ? 19.198 -0.477 0.810 1.00 80.44 87 TYR A C 1
ATOM 699 O O . TYR A 1 87 ? 18.200 -0.219 0.132 1.00 80.44 87 TYR A O 1
ATOM 707 N N . GLY A 1 88 ? 19.416 0.056 2.017 1.00 86.25 88 GLY A N 1
ATOM 708 C CA . GLY A 1 88 ? 18.481 0.890 2.768 1.00 86.25 88 GLY A CA 1
ATOM 709 C C . GLY A 1 88 ? 17.512 0.030 3.569 1.00 86.25 88 GLY A C 1
ATOM 710 O O . GLY A 1 88 ? 17.571 0.007 4.792 1.00 86.25 88 GLY A O 1
ATOM 711 N N . VAL A 1 89 ? 16.692 -0.746 2.865 1.00 90.38 89 VAL A N 1
ATOM 712 C CA . VAL A 1 89 ? 15.614 -1.560 3.444 1.00 90.38 89 VAL A CA 1
ATOM 713 C C . VAL A 1 89 ? 15.705 -3.023 3.008 1.00 90.38 89 VAL A C 1
ATOM 715 O O . VAL A 1 89 ? 16.207 -3.304 1.914 1.00 90.38 89 VAL A O 1
ATOM 718 N N . ASP A 1 90 ? 15.220 -3.924 3.859 1.00 94.06 90 ASP A N 1
ATOM 719 C CA . ASP A 1 90 ? 14.993 -5.346 3.583 1.00 94.06 90 ASP A CA 1
ATOM 720 C C . ASP A 1 90 ? 13.490 -5.651 3.510 1.00 94.06 90 ASP A C 1
ATOM 722 O O . ASP A 1 90 ? 12.662 -4.832 3.923 1.00 94.06 90 ASP A O 1
ATOM 726 N N . GLY A 1 91 ? 13.124 -6.803 2.951 1.00 94.12 91 GLY A N 1
ATOM 727 C CA . GLY A 1 91 ? 11.718 -7.128 2.770 1.00 94.12 91 GLY A CA 1
ATOM 728 C C . GLY A 1 91 ? 11.401 -8.387 1.979 1.00 94.12 91 GLY A C 1
ATOM 729 O O . GLY A 1 91 ? 12.276 -9.119 1.517 1.00 94.12 91 GLY A O 1
ATOM 730 N N . GLU A 1 92 ? 10.108 -8.568 1.743 1.00 95.31 92 GLU A N 1
ATOM 731 C CA . GLU A 1 92 ? 9.541 -9.665 0.967 1.00 95.31 92 GLU A CA 1
ATOM 732 C C . GLU A 1 92 ? 9.023 -9.147 -0.378 1.00 95.31 92 GLU A C 1
ATOM 734 O O . GLU A 1 92 ? 8.295 -8.155 -0.452 1.00 95.31 92 GLU A O 1
ATOM 739 N N . TRP A 1 93 ? 9.426 -9.785 -1.477 1.00 94.62 93 TRP A N 1
ATOM 740 C CA . TRP A 1 93 ? 8.921 -9.417 -2.800 1.00 94.62 93 TRP A CA 1
ATOM 741 C C . TRP A 1 93 ? 7.505 -9.942 -2.977 1.00 94.62 93 TRP A C 1
ATOM 743 O O . TRP A 1 93 ? 7.255 -11.119 -2.734 1.00 94.62 93 TRP A O 1
ATOM 753 N N . LEU A 1 94 ? 6.608 -9.084 -3.458 1.00 95.56 94 LEU A N 1
ATOM 754 C CA . LEU A 1 94 ? 5.256 -9.506 -3.801 1.00 95.56 94 LEU A CA 1
ATOM 755 C C . LEU A 1 94 ? 5.263 -10.391 -5.046 1.00 95.56 94 LEU A C 1
ATOM 757 O O . LEU A 1 94 ? 6.052 -10.178 -5.981 1.00 95.56 94 LEU A O 1
ATOM 761 N N . ASP A 1 95 ? 4.337 -11.344 -5.069 1.00 95.06 95 ASP A N 1
ATOM 762 C CA . ASP A 1 95 ? 4.145 -12.226 -6.208 1.00 95.06 95 ASP A CA 1
ATOM 763 C C . ASP A 1 95 ? 3.648 -11.452 -7.422 1.00 95.06 95 ASP A C 1
ATOM 765 O O . ASP A 1 95 ? 2.885 -10.491 -7.330 1.00 95.06 95 ASP A O 1
ATOM 769 N N . LYS A 1 96 ? 4.114 -11.876 -8.595 1.00 92.25 96 LYS A N 1
ATOM 770 C CA . LYS A 1 96 ? 3.926 -11.163 -9.855 1.00 92.25 96 LYS A CA 1
ATOM 771 C C . LYS A 1 96 ? 3.191 -12.025 -10.863 1.00 92.25 96 LYS A C 1
ATOM 773 O O . LYS A 1 96 ? 3.651 -13.116 -11.195 1.00 92.25 96 LYS A O 1
ATOM 778 N N . GLN A 1 97 ? 2.150 -11.468 -11.474 1.00 93.31 97 GLN A N 1
ATOM 779 C CA . GLN A 1 97 ? 1.399 -12.120 -12.545 1.00 93.31 97 GLN A CA 1
ATOM 780 C C . GLN A 1 97 ? 1.209 -11.187 -13.743 1.00 93.31 97 GLN A C 1
ATOM 782 O O . GLN A 1 97 ? 1.161 -9.965 -13.607 1.00 93.31 97 GLN A O 1
ATOM 787 N N . GLN A 1 98 ? 1.131 -11.757 -14.947 1.00 91.94 98 GLN A N 1
ATOM 788 C CA . GLN A 1 98 ? 0.713 -11.017 -16.135 1.00 91.94 98 GLN A CA 1
ATOM 789 C C . GLN A 1 98 ? -0.778 -11.267 -16.389 1.00 91.94 98 GLN A C 1
ATOM 791 O O . GLN A 1 98 ? -1.193 -12.417 -16.514 1.00 91.94 98 GLN A O 1
ATOM 796 N N . ILE A 1 99 ? -1.562 -10.193 -16.463 1.00 91.38 99 ILE A N 1
ATOM 797 C CA . ILE A 1 99 ? -3.009 -10.207 -16.717 1.00 91.38 99 ILE A CA 1
ATOM 798 C C . ILE A 1 99 ? -3.265 -9.190 -17.828 1.00 91.38 99 ILE A C 1
ATOM 800 O O . ILE A 1 99 ? -2.744 -8.077 -17.771 1.00 91.38 99 ILE A O 1
ATOM 804 N N . ASP A 1 100 ? -3.969 -9.599 -18.884 1.00 89.12 100 ASP A N 1
ATOM 805 C CA . ASP A 1 100 ? -4.282 -8.760 -20.053 1.00 89.12 100 ASP A CA 1
ATOM 806 C C . ASP A 1 100 ? -3.065 -8.050 -20.680 1.00 89.12 100 ASP A C 1
ATOM 808 O O . ASP A 1 100 ? -3.141 -6.941 -21.203 1.00 89.12 100 ASP A O 1
ATOM 812 N N . GLY A 1 101 ? -1.903 -8.709 -20.633 1.00 86.81 101 GLY A N 1
ATOM 813 C CA . GLY A 1 101 ? -0.647 -8.188 -21.177 1.00 86.81 101 GLY A CA 1
ATOM 814 C C . GLY A 1 101 ? 0.131 -7.265 -20.233 1.00 86.81 101 GLY A C 1
ATOM 815 O O . GLY A 1 101 ? 1.305 -7.005 -20.503 1.00 86.81 101 GLY A O 1
ATOM 816 N N . ASP A 1 102 ? -0.444 -6.872 -19.097 1.00 88.00 102 ASP A N 1
ATOM 817 C CA . ASP A 1 102 ? 0.179 -5.998 -18.105 1.00 88.00 102 ASP A CA 1
ATOM 818 C C . ASP A 1 102 ? 0.606 -6.753 -16.836 1.00 88.00 102 ASP A C 1
ATOM 820 O O . ASP A 1 102 ? 0.041 -7.779 -16.456 1.00 88.00 102 ASP A O 1
ATOM 824 N N . TYR A 1 103 ? 1.646 -6.247 -16.169 1.00 89.50 103 TYR A N 1
ATOM 825 C CA . TYR A 1 103 ? 2.148 -6.834 -14.927 1.00 89.50 103 TYR A CA 1
ATOM 826 C C . TYR A 1 103 ? 1.387 -6.312 -13.716 1.00 89.50 103 TYR A C 1
ATOM 828 O O . TYR A 1 103 ? 1.335 -5.104 -13.481 1.00 89.50 103 TYR A O 1
ATOM 836 N N . HIS A 1 104 ? 0.912 -7.251 -12.914 1.00 92.88 104 HIS A N 1
ATOM 837 C CA . HIS A 1 104 ? 0.225 -7.015 -11.662 1.00 92.88 104 HIS A CA 1
ATOM 838 C C . HIS A 1 104 ? 0.995 -7.671 -10.518 1.00 92.88 104 HIS A C 1
ATOM 840 O O . HIS A 1 104 ? 1.773 -8.601 -10.758 1.00 92.88 104 HIS A O 1
ATOM 846 N N . MET A 1 105 ? 0.789 -7.181 -9.297 1.00 94.75 105 MET A N 1
ATOM 847 C CA . MET A 1 105 ? 1.323 -7.835 -8.100 1.00 94.75 105 MET A CA 1
ATOM 848 C C . MET A 1 105 ? 0.224 -8.154 -7.119 1.00 94.75 105 MET A C 1
ATOM 850 O O . MET A 1 105 ? -0.731 -7.380 -7.006 1.00 94.75 105 MET A O 1
ATOM 854 N N . ASP A 1 106 ? 0.419 -9.269 -6.436 1.00 95.69 106 ASP A N 1
ATOM 855 C CA . ASP A 1 106 ? -0.466 -9.764 -5.405 1.00 95.69 106 ASP A CA 1
ATOM 856 C C . ASP A 1 106 ? -0.383 -8.870 -4.167 1.00 95.69 106 ASP A C 1
ATOM 858 O O . ASP A 1 106 ? 0.710 -8.592 -3.670 1.00 95.69 106 ASP A O 1
ATOM 862 N N . VAL A 1 107 ? -1.535 -8.406 -3.690 1.00 95.50 107 VAL A N 1
ATOM 863 C CA . VAL A 1 107 ? -1.656 -7.629 -2.452 1.00 95.50 107 VAL A CA 1
ATOM 864 C C . VAL A 1 107 ? -2.420 -8.364 -1.359 1.00 95.50 107 VAL A C 1
ATOM 866 O O . VAL A 1 107 ? -2.686 -7.769 -0.320 1.00 95.50 107 VAL A O 1
ATOM 869 N N . SER A 1 108 ? -2.765 -9.643 -1.544 1.00 92.44 108 SER A N 1
ATOM 870 C CA . SER A 1 108 ? -3.570 -10.391 -0.569 1.00 92.44 108 SER A CA 1
ATOM 871 C C . SER A 1 108 ? -2.895 -10.547 0.793 1.00 92.44 108 SER A C 1
ATOM 873 O O . SER A 1 108 ? -3.574 -10.785 1.784 1.00 92.44 108 SER A O 1
ATOM 875 N N . GLY A 1 109 ? -1.563 -10.462 0.835 1.00 92.44 109 GLY A N 1
ATOM 876 C CA . GLY A 1 109 ? -0.775 -10.523 2.065 1.00 92.44 109 GLY A CA 1
ATOM 877 C C . GLY A 1 109 ? -0.440 -9.163 2.679 1.00 92.44 109 GLY A C 1
ATOM 878 O O . GLY A 1 109 ? 0.370 -9.136 3.599 1.00 92.44 109 GLY A O 1
ATOM 879 N N . LEU A 1 110 ? -0.977 -8.057 2.145 1.00 95.69 110 LEU A N 1
ATOM 880 C CA . LEU A 1 110 ? -0.731 -6.714 2.673 1.00 95.69 110 LEU A CA 1
ATOM 881 C C . LEU A 1 110 ? -1.795 -6.314 3.698 1.00 95.69 110 LEU A C 1
ATOM 883 O O . LEU A 1 110 ? -2.994 -6.446 3.451 1.00 95.69 110 LEU A O 1
ATOM 887 N N . GLU A 1 111 ? -1.343 -5.744 4.808 1.00 94.38 111 GLU A N 1
ATOM 888 C CA . GLU A 1 111 ? -2.174 -5.292 5.924 1.00 94.38 111 GLU A CA 1
ATOM 889 C C . GLU A 1 111 ? -2.041 -3.775 6.150 1.00 94.38 111 GLU A C 1
ATOM 891 O O . GLU A 1 111 ? -1.168 -3.111 5.586 1.00 94.38 111 GLU A O 1
ATOM 896 N N . ASN A 1 112 ? -2.930 -3.193 6.966 1.00 94.06 112 ASN A N 1
ATOM 897 C CA . ASN A 1 112 ? -2.800 -1.790 7.373 1.00 94.06 112 ASN A CA 1
ATOM 898 C C . ASN A 1 112 ? -1.435 -1.567 8.049 1.00 94.06 112 ASN A C 1
ATOM 900 O O . ASN A 1 112 ? -1.019 -2.345 8.904 1.00 94.06 112 ASN A O 1
ATOM 904 N N . GLY A 1 113 ? -0.748 -0.499 7.650 1.00 93.69 113 GLY A N 1
ATOM 905 C CA . GLY A 1 113 ? 0.560 -0.119 8.168 1.00 93.69 113 GLY A CA 1
ATOM 906 C C . GLY A 1 113 ? 1.736 -0.697 7.384 1.00 93.69 113 GLY A C 1
ATOM 907 O O . GLY A 1 113 ? 2.829 -0.136 7.477 1.00 93.69 113 GLY A O 1
ATOM 908 N N . ASP A 1 114 ? 1.533 -1.734 6.558 1.00 96.31 114 ASP A N 1
ATOM 909 C CA . ASP A 1 114 ? 2.609 -2.278 5.727 1.00 96.31 114 ASP A CA 1
ATOM 910 C C . ASP A 1 114 ? 3.191 -1.188 4.820 1.00 96.31 114 ASP A C 1
ATOM 912 O O . ASP A 1 114 ? 2.478 -0.426 4.156 1.00 96.31 114 ASP A O 1
ATOM 916 N N . VAL A 1 115 ? 4.519 -1.137 4.754 1.00 96.88 115 VAL A N 1
ATOM 917 C CA . VAL A 1 115 ? 5.238 -0.228 3.866 1.00 96.88 115 VAL A CA 1
ATOM 918 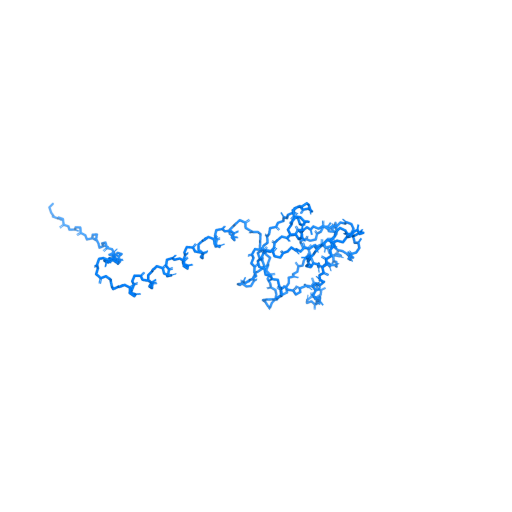C C . VAL A 1 115 ? 5.676 -0.986 2.627 1.00 96.88 115 VAL A C 1
ATOM 920 O O . VAL A 1 115 ? 6.295 -2.042 2.706 1.00 96.88 115 VAL A O 1
ATOM 923 N N . ILE A 1 116 ? 5.401 -0.427 1.454 1.00 95.56 116 ILE A N 1
ATOM 924 C CA . ILE A 1 116 ? 5.794 -1.008 0.174 1.00 95.56 116 ILE A CA 1
ATOM 925 C C . ILE A 1 116 ? 6.738 -0.084 -0.588 1.00 95.56 116 ILE A C 1
ATOM 927 O O . ILE A 1 116 ? 6.514 1.119 -0.743 1.00 95.56 116 ILE A O 1
ATOM 931 N N . LYS A 1 117 ? 7.801 -0.671 -1.130 1.00 94.69 117 LYS A N 1
ATOM 932 C CA . LYS A 1 117 ? 8.759 -0.015 -2.015 1.00 94.69 117 LYS A CA 1
ATOM 933 C C . LYS A 1 117 ? 8.482 -0.409 -3.458 1.00 94.69 117 LYS A C 1
ATOM 935 O O . LYS A 1 117 ? 8.653 -1.559 -3.856 1.00 94.69 117 LYS A O 1
ATOM 940 N N . VAL A 1 118 ? 8.124 0.580 -4.269 1.00 92.81 118 VAL A N 1
ATOM 941 C CA . VAL A 1 118 ? 7.738 0.422 -5.674 1.00 92.81 118 VAL A CA 1
ATOM 942 C C . VAL A 1 118 ? 8.887 0.835 -6.587 1.00 92.81 118 VAL A C 1
ATOM 944 O O . VAL A 1 118 ? 9.184 2.022 -6.745 1.00 92.81 118 VAL A O 1
ATOM 947 N N . SER A 1 119 ? 9.508 -0.138 -7.249 1.00 89.38 119 SER A N 1
ATOM 948 C CA . SER A 1 119 ? 10.559 0.077 -8.253 1.00 89.38 119 SER A CA 1
ATOM 949 C C . SER A 1 119 ? 10.022 -0.166 -9.662 1.00 89.38 119 SER A C 1
ATOM 951 O O . SER A 1 119 ? 9.231 -1.071 -9.879 1.00 89.38 119 SER A O 1
ATOM 953 N N . GLY A 1 120 ? 10.428 0.634 -10.653 1.00 80.00 120 GLY A N 1
ATOM 954 C CA . GLY A 1 120 ? 9.735 0.653 -11.955 1.00 80.00 120 GLY A CA 1
ATOM 955 C C . GLY A 1 120 ? 10.216 -0.273 -13.072 1.00 80.00 120 GLY A C 1
ATOM 956 O O . GLY A 1 120 ? 9.531 -0.401 -14.085 1.00 80.00 120 GLY A O 1
ATOM 957 N N . ALA A 1 121 ? 11.391 -0.882 -12.926 1.00 80.25 121 ALA A N 1
ATOM 958 C CA . ALA A 1 121 ? 11.996 -1.686 -13.997 1.00 80.25 121 ALA A CA 1
ATOM 959 C C . ALA A 1 121 ? 12.844 -2.855 -13.482 1.00 80.25 121 ALA A C 1
ATOM 961 O O . ALA A 1 121 ? 12.922 -3.904 -14.115 1.00 80.25 121 ALA A O 1
ATOM 962 N N . SER A 1 122 ? 13.487 -2.676 -12.330 1.00 82.38 122 SER A N 1
ATOM 963 C CA . SER A 1 122 ? 14.332 -3.670 -11.674 1.00 82.38 122 SER A CA 1
ATOM 964 C C . SER A 1 122 ? 14.258 -3.461 -10.167 1.00 82.38 122 SER A C 1
ATOM 966 O O . SER A 1 122 ? 14.126 -2.317 -9.725 1.00 82.38 122 SER A O 1
ATOM 968 N N . HIS A 1 123 ? 14.409 -4.539 -9.399 1.00 77.81 123 HIS A N 1
ATOM 969 C CA . HIS A 1 123 ? 14.572 -4.495 -7.945 1.00 77.81 123 HIS A CA 1
ATOM 970 C C . HIS A 1 123 ? 15.778 -3.642 -7.497 1.00 77.81 123 HIS A C 1
ATOM 972 O O . HIS A 1 123 ? 15.792 -3.122 -6.389 1.00 77.81 123 HIS A O 1
ATOM 978 N N . ALA A 1 124 ? 16.792 -3.468 -8.355 1.00 78.38 124 ALA A N 1
ATOM 979 C CA . ALA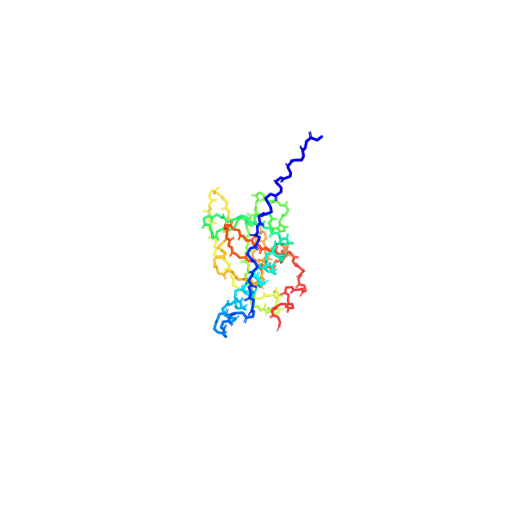 A 1 124 ? 17.985 -2.666 -8.070 1.00 78.38 124 ALA A CA 1
ATOM 980 C C . ALA A 1 124 ? 17.854 -1.200 -8.528 1.00 78.38 124 ALA A C 1
ATOM 982 O O . ALA A 1 124 ? 18.822 -0.435 -8.480 1.00 78.38 124 ALA A O 1
ATOM 983 N N . ASN A 1 125 ? 16.686 -0.794 -9.034 1.00 79.25 125 ASN A N 1
ATOM 984 C CA . ASN A 1 125 ? 16.501 0.550 -9.558 1.00 79.25 125 ASN A CA 1
ATOM 985 C C . ASN A 1 125 ? 16.544 1.590 -8.427 1.00 79.25 125 ASN A C 1
ATOM 987 O O . ASN A 1 125 ? 15.774 1.540 -7.470 1.00 79.25 125 ASN A O 1
ATOM 991 N N . ARG A 1 126 ? 17.405 2.601 -8.580 1.00 77.88 126 ARG A N 1
ATOM 992 C CA . ARG A 1 126 ? 17.485 3.724 -7.635 1.00 77.88 126 ARG A CA 1
ATOM 993 C C . ARG A 1 126 ? 16.243 4.611 -7.660 1.00 77.88 126 ARG A C 1
ATOM 995 O O . ARG A 1 126 ? 15.967 5.281 -6.678 1.00 77.88 126 ARG A O 1
ATOM 1002 N N . LYS A 1 127 ? 15.492 4.622 -8.765 1.00 85.00 127 LYS A N 1
ATOM 1003 C CA . LYS A 1 127 ? 14.211 5.331 -8.843 1.00 85.00 127 LYS A CA 1
ATOM 1004 C C . LYS A 1 127 ? 13.097 4.430 -8.325 1.00 85.00 127 LYS A C 1
ATOM 1006 O O . LYS A 1 127 ? 12.600 3.571 -9.058 1.00 85.00 127 LYS A O 1
ATOM 1011 N N . HIS A 1 128 ? 12.711 4.668 -7.081 1.00 90.25 128 HIS A N 1
ATOM 1012 C CA . HIS A 1 128 ? 11.598 4.009 -6.414 1.00 90.25 128 HIS A CA 1
ATOM 1013 C C . HIS A 1 128 ? 10.747 5.027 -5.647 1.00 90.25 128 HIS A C 1
ATOM 1015 O O . HIS A 1 128 ? 11.101 6.203 -5.540 1.00 90.25 128 HIS A O 1
ATOM 1021 N N . ARG A 1 129 ? 9.585 4.582 -5.177 1.00 92.75 129 ARG A N 1
ATOM 1022 C CA . ARG A 1 129 ? 8.690 5.328 -4.286 1.00 92.75 129 ARG A CA 1
ATOM 1023 C C . ARG A 1 129 ? 8.272 4.421 -3.141 1.00 92.75 129 ARG A C 1
ATOM 1025 O O . ARG A 1 129 ? 8.231 3.208 -3.332 1.00 92.75 129 ARG A O 1
ATOM 1032 N N . TYR A 1 130 ? 7.946 5.026 -2.010 1.00 94.31 130 TYR A N 1
ATOM 1033 C CA . TYR A 1 130 ? 7.394 4.329 -0.863 1.00 94.31 130 TYR A CA 1
ATOM 1034 C C . TYR A 1 130 ? 5.922 4.685 -0.704 1.00 94.31 130 TYR A C 1
ATOM 1036 O O . TYR A 1 130 ? 5.511 5.818 -0.982 1.00 94.31 130 TYR A O 1
ATOM 1044 N N . TYR A 1 131 ? 5.146 3.697 -0.288 1.00 95.56 131 TYR A N 1
ATOM 1045 C CA . TYR A 1 131 ? 3.748 3.860 0.062 1.00 95.56 131 TYR A CA 1
ATOM 1046 C C . TYR A 1 131 ? 3.471 3.106 1.356 1.00 95.56 131 TYR A C 1
ATOM 1048 O O . TYR A 1 131 ? 4.065 2.050 1.573 1.00 95.56 131 TYR A O 1
ATOM 1056 N N . ARG A 1 132 ? 2.583 3.638 2.190 1.00 95.81 132 ARG A N 1
ATOM 1057 C CA . ARG A 1 132 ? 2.019 2.922 3.334 1.00 95.81 132 ARG A CA 1
ATOM 1058 C C . ARG A 1 132 ? 0.629 2.435 2.959 1.00 95.81 132 ARG A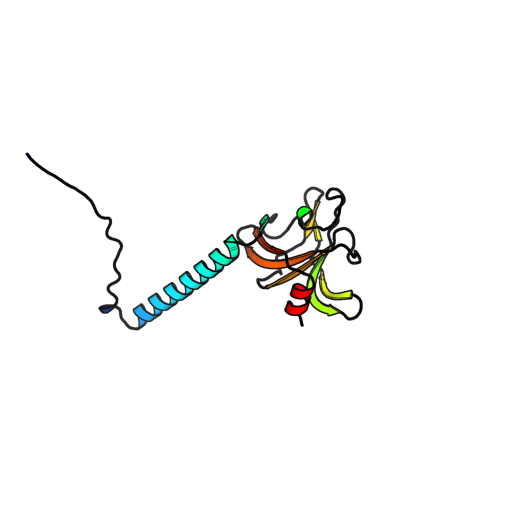 C 1
ATOM 1060 O O . ARG A 1 132 ? -0.135 3.181 2.345 1.00 95.81 132 ARG A O 1
ATOM 1067 N N . VAL A 1 133 ? 0.326 1.186 3.280 1.00 95.50 133 VAL A N 1
ATOM 1068 C CA . VAL A 1 133 ? -0.997 0.597 3.087 1.00 95.50 133 VAL A CA 1
ATOM 1069 C C . VAL A 1 133 ? -1.911 1.073 4.209 1.00 95.50 133 VAL A C 1
ATOM 1071 O O . VAL A 1 133 ? -1.594 0.913 5.382 1.00 95.50 133 VAL A O 1
ATOM 1074 N N . THR A 1 134 ? -3.059 1.639 3.851 1.00 94.69 134 THR A N 1
ATOM 1075 C CA . THR A 1 134 ? -4.097 2.034 4.816 1.00 94.69 134 THR A CA 1
ATOM 1076 C C . THR A 1 134 ? -5.164 0.946 4.931 1.00 94.69 134 THR A C 1
ATOM 1078 O O . THR A 1 134 ? -5.691 0.689 6.007 1.00 94.69 134 THR A O 1
ATOM 1081 N N . ALA A 1 135 ? -5.488 0.269 3.829 1.00 93.19 135 ALA A N 1
ATOM 1082 C CA . ALA A 1 135 ? -6.393 -0.877 3.821 1.00 93.19 135 ALA A CA 1
ATOM 1083 C C . ALA A 1 135 ? -6.316 -1.636 2.493 1.00 93.19 135 ALA A C 1
ATOM 1085 O O . ALA A 1 135 ? -5.986 -1.065 1.452 1.00 93.19 135 ALA A O 1
ATOM 1086 N N . VAL A 1 136 ? -6.721 -2.905 2.519 1.00 93.19 136 VAL A N 1
ATOM 1087 C CA . VAL A 1 136 ? -7.013 -3.708 1.328 1.00 93.19 136 VAL A CA 1
ATOM 1088 C C . VAL A 1 136 ? -8.419 -4.270 1.487 1.00 93.19 136 VAL A C 1
ATOM 1090 O O . VAL A 1 136 ? -8.719 -4.929 2.479 1.00 93.19 136 VAL A O 1
ATOM 1093 N N . GLY A 1 137 ? -9.307 -3.982 0.542 1.00 90.00 137 GLY A N 1
ATOM 1094 C CA . GLY A 1 137 ? -10.689 -4.447 0.610 1.00 90.00 137 GLY A CA 1
ATOM 1095 C C . GLY A 1 137 ? -11.611 -3.701 -0.341 1.00 90.00 137 GLY A C 1
ATOM 1096 O O . GLY A 1 137 ? -11.233 -2.696 -0.938 1.00 90.00 137 GLY A O 1
ATOM 1097 N N . ASN A 1 138 ? -12.840 -4.199 -0.493 1.00 87.94 138 ASN A N 1
ATOM 1098 C CA . ASN A 1 138 ? -13.850 -3.614 -1.386 1.00 87.94 138 ASN A CA 1
ATOM 1099 C C . ASN A 1 138 ? -13.341 -3.424 -2.831 1.00 87.94 138 ASN A C 1
ATOM 1101 O O . ASN A 1 138 ? -13.614 -2.404 -3.464 1.00 87.94 138 ASN A O 1
ATOM 1105 N N . GLY A 1 139 ? -12.545 -4.380 -3.327 1.00 92.31 139 GLY A N 1
ATOM 1106 C CA . GLY A 1 139 ? -11.930 -4.315 -4.653 1.00 92.31 139 GLY A CA 1
ATOM 1107 C C . GLY A 1 139 ? -10.885 -3.210 -4.814 1.00 92.31 139 GLY A C 1
ATOM 1108 O O . GLY A 1 139 ? -10.577 -2.832 -5.944 1.00 92.31 139 GLY A O 1
ATOM 1109 N N . ARG A 1 140 ? -10.345 -2.659 -3.716 1.00 93.94 140 ARG A N 1
ATOM 1110 C CA . ARG A 1 140 ? -9.380 -1.554 -3.739 1.00 93.94 140 ARG A CA 1
ATOM 1111 C C . ARG A 1 140 ? -8.223 -1.748 -2.766 1.00 93.94 140 ARG A C 1
ATOM 1113 O O . ARG A 1 140 ? -8.376 -2.279 -1.669 1.00 93.94 140 ARG A O 1
ATOM 1120 N N . LEU A 1 141 ? -7.065 -1.239 -3.173 1.00 94.56 141 LEU A N 1
ATOM 1121 C CA . LEU A 1 141 ? -5.944 -0.936 -2.294 1.00 94.56 141 LEU A CA 1
ATOM 1122 C C . LEU A 1 141 ? -6.005 0.548 -1.926 1.00 94.56 141 LEU A C 1
ATOM 1124 O O . LEU A 1 141 ? -6.003 1.405 -2.813 1.00 94.56 141 LEU A O 1
ATOM 1128 N N . TYR A 1 142 ? -5.993 0.837 -0.632 1.00 94.19 142 TYR A N 1
ATOM 1129 C CA . TYR A 1 142 ? -5.895 2.179 -0.076 1.00 94.19 142 TYR A CA 1
ATOM 1130 C C . TYR A 1 142 ? -4.471 2.405 0.409 1.00 94.19 142 TYR A C 1
ATOM 1132 O O . TYR A 1 142 ? -3.910 1.575 1.127 1.00 94.19 142 TYR A O 1
ATOM 1140 N N . HIS A 1 143 ? -3.873 3.512 -0.010 1.00 94.44 143 HIS A N 1
ATOM 1141 C CA . HIS A 1 143 ? -2.483 3.815 0.295 1.00 94.44 143 HIS A CA 1
ATOM 1142 C C . HIS A 1 143 ? -2.226 5.310 0.377 1.00 94.44 143 HIS A C 1
ATOM 1144 O O . HIS A 1 143 ? -2.887 6.129 -0.266 1.00 94.44 143 HIS A O 1
ATOM 1150 N N . GLU A 1 144 ? -1.179 5.656 1.106 1.00 94.00 144 GLU A N 1
ATOM 1151 C CA . GLU A 1 144 ? -0.591 6.985 1.093 1.00 94.00 144 GLU A CA 1
ATOM 1152 C C . GLU A 1 144 ? 0.845 6.925 0.583 1.00 94.00 144 GLU A C 1
ATOM 1154 O O . GLU A 1 144 ? 1.566 5.945 0.768 1.00 94.00 144 GLU A O 1
ATOM 1159 N N . LYS A 1 145 ? 1.278 7.985 -0.098 1.00 93.56 145 LYS A N 1
ATOM 1160 C CA . LYS A 1 145 ? 2.668 8.103 -0.530 1.00 93.56 145 LYS A CA 1
ATOM 1161 C C . LYS A 1 145 ? 3.477 8.717 0.607 1.00 93.56 145 LYS A C 1
ATOM 1163 O O . LYS A 1 145 ? 3.222 9.865 0.953 1.00 93.56 145 LYS A O 1
ATOM 1168 N N . ILE A 1 146 ? 4.512 8.016 1.053 1.00 94.31 146 ILE A N 1
ATOM 1169 C CA . ILE A 1 146 ? 5.414 8.470 2.118 1.00 94.31 146 ILE A CA 1
ATOM 1170 C C . ILE A 1 146 ? 6.830 8.730 1.585 1.00 94.31 146 ILE A C 1
ATOM 1172 O O . ILE A 1 146 ? 7.186 8.346 0.460 1.00 94.31 146 ILE A O 1
ATOM 1176 N N . SER A 1 147 ? 7.640 9.429 2.373 1.00 93.19 147 SER A N 1
ATOM 1177 C CA . SER A 1 147 ? 9.069 9.613 2.120 1.00 93.19 147 SER A CA 1
ATOM 1178 C C . SER A 1 147 ? 9.885 8.360 2.469 1.00 93.19 147 SER A C 1
ATOM 1180 O O . SER A 1 147 ? 9.403 7.432 3.110 1.00 93.19 147 SER A O 1
ATOM 1182 N N . GLU A 1 148 ? 11.147 8.319 2.028 1.00 92.06 148 GLU A N 1
ATOM 1183 C CA . GLU A 1 148 ? 12.072 7.239 2.407 1.00 92.06 148 GLU A CA 1
ATOM 1184 C C . GLU A 1 148 ? 12.398 7.258 3.907 1.00 92.06 148 GLU A C 1
ATOM 1186 O O . GLU A 1 148 ? 12.497 6.197 4.509 1.00 92.06 148 GLU A O 1
ATOM 1191 N N . SER A 1 149 ? 12.512 8.442 4.518 1.00 92.62 149 SER A N 1
ATOM 1192 C CA . SER A 1 149 ? 12.729 8.573 5.964 1.00 92.62 149 SER A CA 1
ATOM 1193 C C . SER A 1 149 ? 11.574 7.969 6.758 1.00 92.62 149 SER A C 1
ATOM 1195 O O . SER A 1 149 ? 11.813 7.123 7.607 1.00 92.62 149 SER A O 1
ATOM 1197 N N . GLU A 1 150 ? 10.330 8.312 6.412 1.00 93.31 150 GLU A N 1
ATOM 1198 C CA . GLU A 1 150 ? 9.137 7.734 7.053 1.00 93.31 150 GLU A CA 1
ATOM 1199 C C . GLU A 1 150 ? 9.032 6.219 6.834 1.00 93.31 150 GLU A C 1
ATOM 1201 O O . GLU A 1 150 ? 8.557 5.495 7.704 1.00 93.31 150 GLU A O 1
ATOM 1206 N N . ALA A 1 151 ? 9.466 5.726 5.669 1.00 93.12 151 ALA A N 1
ATOM 1207 C CA . ALA A 1 151 ? 9.493 4.296 5.378 1.00 93.12 151 ALA A CA 1
ATOM 1208 C C . ALA A 1 151 ? 10.514 3.543 6.241 1.00 93.12 151 ALA A C 1
ATOM 1210 O O . ALA A 1 151 ? 10.245 2.418 6.643 1.00 93.12 151 ALA A O 1
ATOM 1211 N N . ILE A 1 152 ? 11.674 4.153 6.503 1.00 91.94 152 ILE A N 1
ATOM 1212 C CA . ILE A 1 152 ? 12.722 3.597 7.368 1.00 91.94 152 ILE A CA 1
ATOM 1213 C C . ILE A 1 152 ? 12.272 3.638 8.831 1.00 91.94 152 ILE A C 1
ATOM 1215 O O . ILE A 1 152 ? 12.360 2.620 9.501 1.00 91.94 152 ILE A O 1
ATOM 1219 N N . GLU A 1 153 ? 11.731 4.764 9.302 1.00 91.25 153 GLU A N 1
ATOM 1220 C CA . GLU A 1 153 ? 11.230 4.916 10.678 1.00 91.25 153 GLU A CA 1
ATOM 1221 C C . GLU A 1 153 ? 10.099 3.937 11.019 1.00 91.25 153 GLU A C 1
ATOM 1223 O O . GLU A 1 153 ? 9.950 3.547 12.170 1.00 91.25 153 GLU A O 1
ATOM 1228 N N . ALA A 1 154 ? 9.300 3.523 10.034 1.00 89.06 154 ALA A N 1
ATOM 1229 C CA . ALA A 1 154 ? 8.221 2.562 10.250 1.00 89.06 154 ALA A CA 1
ATOM 1230 C C . ALA A 1 154 ? 8.706 1.126 10.532 1.00 89.06 154 ALA A C 1
ATOM 1232 O O . ALA A 1 154 ? 7.900 0.300 10.957 1.00 89.06 154 ALA A O 1
ATOM 1233 N N . VAL A 1 155 ? 9.977 0.810 10.250 1.00 85.56 155 VAL A N 1
ATOM 1234 C CA . VAL A 1 155 ? 10.537 -0.552 10.354 1.00 85.56 155 VAL A CA 1
ATOM 1235 C C . VAL A 1 155 ? 11.843 -0.633 11.155 1.00 85.56 155 VAL A C 1
ATOM 1237 O O . VAL A 1 155 ? 12.463 -1.700 11.182 1.00 85.56 155 VAL A O 1
ATOM 1240 N N . ASP A 1 156 ? 12.273 0.480 11.751 1.00 77.25 156 ASP A N 1
ATOM 1241 C CA . ASP A 1 156 ? 13.350 0.553 12.751 1.00 77.25 156 ASP A CA 1
ATOM 1242 C C . ASP A 1 156 ? 12.784 0.283 14.156 1.00 77.25 156 ASP A C 1
ATOM 1244 O O . ASP A 1 156 ? 13.410 -0.498 14.911 1.00 77.25 156 ASP A O 1
#

Mean predicted aligned error: 10.72 Å